Protein 2AAN (pdb70)

Secondary structure (DSSP, 8-state):
--EEEEEEB-TTSSSBS-SEEEE-TT-EEEEEEE---SS--B--EEESS-HHHHHHHHHHHHHH-GGGTT--S--TTEEEEPPPB-TT-EEEEEEE--SSEEEEEE--STTTTTTSEEEEEE-

Foldseek 3Di:
DEDEDEWEAPAPALEIPDQEAEEAAQHKYKYKYWYNAQADKWKKWWWADDVVVVVVQLVCLVVVDQVNQSGDPDCPTTQWIWRIAHGRGITITIGGHHHADKIKIAISDPPSPPVYIHIYGYD

GO terms:
  GO:0016491 oxidoreductase activity (F, IDA)
  GO:0009767 photosynthetic electron transport chain (P, IDA)

Organism: Chloroflexus aurantiacus (strain ATCC 29366 / DSM 635 / J-10-fl) (NCBI:txid324602)

Solvent-accessible surface area: 5737 Å² total; per-residue (Å²): 83,112,59,70,22,95,5,1,1,119,34,96,101,55,26,6,73,84,93,89,10,74,8,59,48,49,36,54,0,23,0,100,0,104,0,53,0,62,121,49,50,0,0,0,0,0,0,118,48,44,80,85,45,0,45,91,4,14,96,34,0,101,108,41,15,80,116,46,19,18,2,28,99,96,91,87,49,19,56,9,54,1,66,38,0,88,33,97,69,48,10,86,16,83,17,88,4,25,74,72,31,92,35,27,0,0,0,1,9,54,62,10,29,88,131,0,49,7,94,0,28,3,110

Nearest PDB structures (foldseek):
  2aan-assembly1_A  TM=1.008E+00  e=1.956E-26  Chloroflexus aurantiacus
  6l9s-assembly1_A  TM=9.529E-01  e=4.746E-15  Roseiflexus castenholzii DSM 13941
  1ov8-assembly1_A  TM=9.020E-01  e=4.615E-13  Chloroflexus aurantiacus
  6mjt-assembly2_B  TM=8.332E-01  e=9.157E-11  Pseudomonas aeruginosa PAO1
  4k9j-assembly1_A  TM=8.191E-01  e=1.761E-10  Pseudomonas aeruginosa PAO1

Radius of gyration: 13.11 Å; Cα contacts (8 Å, |Δi|>4): 320; chains: 1; bounding box: 34×23×29 Å

B-factor: mean 20.03, std 8.31, range [7.7, 61.83]

InterPro domains:
  IPR000923 Blue (type 1) copper domain [PF00127] (43-162)
  IPR008972 Cupredoxin [G3DSA:2.60.40.420] (40-162)
  IPR008972 Cupredoxin [SSF49503] (49-161)
  IPR028871 Blue (type 1) copper protein, binding site [PS00196] (139-156)
  IPR050845 Copper-binding electron transfer protein [PTHR38439] (4-162)

CATH classification: 2.60.40.420

Sequence (123 aa):
GPVTIEIGSKGEELAFDKTELTVSAGQTVTIRFKNNSAVQQHNWILVKGGEAEAANIANAGLSAGPAANYLPADKSNIIAESPLANGNETVEVTFTAPAAGTYLYICTVPGHYPLMQGKLVVN

Structure (mmCIF, N/CA/C/O backbone):
data_2AAN
#
_entry.id   2AAN
#
_cell.length_a   70.578
_cell.length_b   70.578
_cell.length_c   45.665
_cell.angle_alpha   90.00
_cell.angle_beta   90.00
_cell.angle_gamma   90.00
#
_symmetry.space_group_name_H-M   'P 41 21 2'
#
loop_
_entity.id
_entity.type
_entity.pdbx_description
1 polymer 'auracyanin A'
2 non-polymer 'COPPER (II) ION'
3 non-polymer 'SULFATE ION'
4 water water
#
loop_
_atom_site.group_PDB
_atom_site.id
_atom_site.type_symbol
_atom_site.label_atom_id
_atom_site.label_alt_id
_atom_site.label_comp_id
_atom_site.label_asym_id
_atom_site.label_entity_id
_atom_site.label_seq_id
_atom_site.pdbx_PDB_ins_code
_atom_site.Cartn_x
_atom_site.Cartn_y
_atom_site.Cartn_z
_atom_site.occupancy
_atom_site.B_iso_or_equiv
_atom_site.auth_seq_id
_atom_site.auth_comp_id
_atom_site.auth_asym_id
_atom_site.auth_atom_id
_atom_site.pdbx_PDB_model_num
ATOM 1 N N . GLY A 1 17 ? 32.014 47.031 -10.334 1.00 24.95 17 GLY A N 1
ATOM 2 C CA . GLY A 1 17 ? 31.721 48.396 -10.236 1.00 24.48 17 GLY A CA 1
ATOM 3 C C . GLY A 1 17 ? 30.331 48.665 -9.687 1.00 19.86 17 GLY A C 1
ATOM 4 O O . GLY A 1 17 ?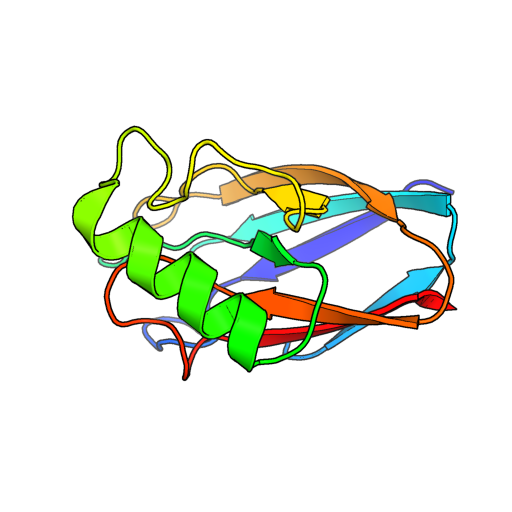 29.494 47.768 -9.623 1.00 20.25 17 GLY A O 1
ATOM 5 N N . PRO A 1 18 ? 30.069 49.903 -9.253 1.00 16.07 18 PRO A N 1
ATOM 6 C CA . PRO A 1 18 ? 28.771 50.123 -8.629 1.00 18.74 18 PRO A CA 1
ATOM 7 C C . PRO A 1 18 ? 27.569 49.867 -9.553 1.00 21.84 18 PRO A C 1
ATOM 8 O O . PRO A 1 18 ? 27.553 50.299 -10.720 1.00 18.21 18 PRO A O 1
ATOM 12 N N . VAL A 1 19 ? 26.567 49.191 -9.008 1.00 19.49 19 VAL A N 1
ATOM 13 C CA . VAL A 1 19 ? 25.346 48.869 -9.726 1.00 21.66 19 VAL A CA 1
ATOM 14 C C . VAL A 1 19 ? 24.112 49.189 -8.908 1.00 19.45 19 VAL A C 1
ATOM 15 O O . VAL A 1 19 ? 24.145 49.262 -7.668 1.00 17.13 19 VAL A O 1
ATOM 19 N N . THR A 1 20 ?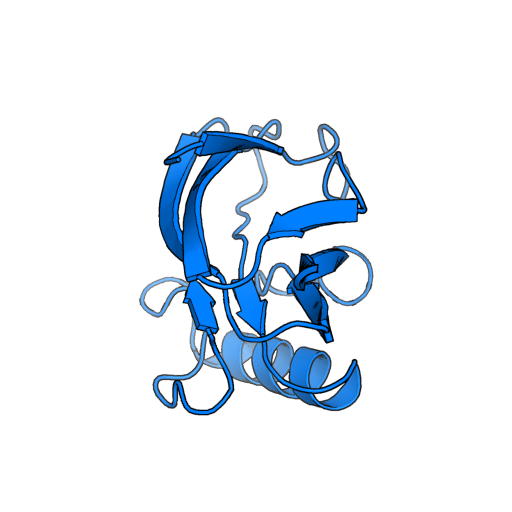 23.028 49.439 -9.610 1.00 15.52 20 THR A N 1
ATOM 20 C CA . THR A 1 20 ? 21.751 49.542 -8.973 1.00 15.65 20 THR A CA 1
ATOM 21 C C . THR A 1 20 ? 21.020 48.246 -9.296 1.00 20.56 20 THR A C 1
ATOM 22 O O . THR A 1 20 ? 21.062 47.757 -10.413 1.00 17.42 20 THR A O 1
ATOM 26 N N . ILE A 1 21 ? 20.353 47.697 -8.309 1.00 12.43 21 ILE A N 1
ATOM 27 C CA . ILE A 1 21 ? 19.450 46.583 -8.533 1.00 19.12 21 ILE A CA 1
ATOM 28 C C . ILE A 1 21 ? 18.037 47.088 -8.247 1.00 17.86 21 ILE A C 1
ATOM 29 O O . ILE A 1 21 ? 17.749 47.609 -7.163 1.00 21.84 21 ILE A O 1
ATOM 34 N N . GLU A 1 22 ? 17.167 46.957 -9.246 1.00 15.10 22 GLU A N 1
ATOM 35 C CA . GLU A 1 22 ? 15.775 47.374 -9.116 1.00 18.56 22 GLU A CA 1
ATOM 36 C C . GLU A 1 22 ? 14.999 46.230 -8.501 1.00 21.91 22 GLU A C 1
ATOM 37 O O . GLU A 1 22 ? 15.142 45.098 -8.909 1.00 16.35 22 GLU A O 1
ATOM 43 N N . ILE A 1 23 ? 14.170 46.524 -7.519 1.00 16.24 23 ILE A N 1
ATOM 44 C CA . ILE A 1 23 ? 13.281 45.496 -6.989 1.00 10.68 23 ILE A CA 1
ATOM 45 C C . ILE A 1 23 ? 12.050 46.180 -6.502 1.00 16.15 23 ILE A C 1
ATOM 46 O O . ILE A 1 23 ? 12.085 47.363 -6.185 1.00 16.09 23 ILE A O 1
ATOM 51 N N . GLY A 1 24 ? 10.942 45.450 -6.456 1.00 17.67 24 GLY A N 1
ATOM 52 C CA . GLY A 1 24 ? 9.722 46.068 -5.987 1.00 19.05 24 GLY A CA 1
ATOM 53 C C . GLY A 1 24 ? 8.848 45.059 -5.301 1.00 18.70 24 GLY A C 1
ATOM 54 O O . GLY A 1 24 ? 9.219 43.916 -5.141 1.00 16.86 24 GLY A O 1
ATOM 55 N N . SER A 1 25 ? 7.689 45.510 -4.869 1.00 14.10 25 SER A N 1
ATOM 56 C CA . SER A 1 25 ? 6.661 44.601 -4.419 1.00 9.79 25 SER A CA 1
ATOM 57 C C . SER A 1 25 ? 6.028 43.982 -5.681 1.00 12.61 25 SER A C 1
ATOM 58 O O . SER A 1 25 ? 5.968 44.588 -6.741 1.00 16.08 25 SER A O 1
ATOM 61 N N . LYS A 1 26 ? 5.525 42.776 -5.541 1.00 14.79 26 LYS A N 1
ATO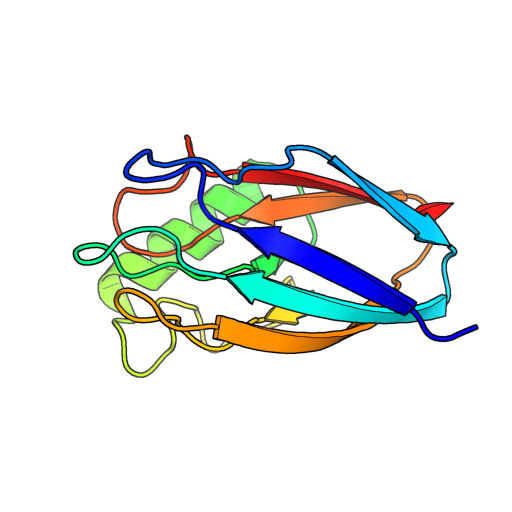M 62 C CA . LYS A 1 26 ? 4.793 42.136 -6.630 1.00 13.09 26 LYS A CA 1
ATOM 63 C C . LYS A 1 26 ? 3.383 42.702 -6.547 1.00 18.58 26 LYS A C 1
ATOM 64 O O . LYS A 1 26 ? 2.487 42.109 -5.969 1.00 16.63 26 LYS A O 1
ATOM 70 N N . GLY A 1 27 ? 3.213 43.909 -7.073 1.00 20.76 27 GLY A N 1
ATOM 71 C CA . GLY A 1 27 ? 1.905 44.599 -7.029 1.00 20.00 27 GLY A CA 1
ATOM 72 C C . GLY A 1 27 ? 1.377 44.714 -5.613 1.00 20.86 27 GLY A C 1
ATOM 73 O O . GLY A 1 27 ? 2.056 45.236 -4.727 1.00 16.17 27 GLY A O 1
ATOM 74 N N . GLU A 1 28 ? 0.178 44.201 -5.399 1.00 18.14 28 GLU A N 1
ATOM 75 C CA . GLU A 1 28 ? -0.478 44.262 -4.111 1.00 16.84 28 GLU A CA 1
ATOM 76 C C . GLU A 1 28 ? -0.166 43.059 -3.212 1.00 22.91 28 GLU A C 1
ATOM 77 O O . GLU A 1 28 ? -0.619 43.003 -2.078 1.00 18.71 28 GLU A O 1
ATOM 83 N N . GLU A 1 29 ? 0.645 42.126 -3.704 1.00 19.80 29 GLU A N 1
ATOM 84 C CA . GLU A 1 29 ? 0.936 40.894 -2.981 1.00 16.92 29 GLU A CA 1
ATOM 85 C C . GLU A 1 29 ? 2.001 41.125 -1.906 1.00 15.08 29 GLU A C 1
ATOM 86 O O . GLU A 1 29 ? 2.778 42.062 -1.986 1.00 13.05 29 GLU A O 1
ATOM 92 N N . LEU A 1 30 ? 2.059 40.190 -0.964 1.00 15.31 30 LEU A N 1
ATOM 93 C CA . LEU A 1 30 ? 3.044 40.165 0.083 1.00 17.56 30 LEU A CA 1
ATOM 94 C C . LEU A 1 30 ? 4.252 39.366 -0.454 1.00 21.98 30 LEU A C 1
ATOM 95 O O . LEU A 1 30 ? 4.513 38.246 -0.049 1.00 16.61 30 LEU A O 1
ATOM 100 N N . ALA A 1 31 ? 4.980 39.993 -1.369 1.00 18.75 31 ALA A N 1
ATOM 101 C CA . ALA A 1 31 ? 6.042 39.341 -2.130 1.00 14.37 31 ALA A CA 1
ATOM 102 C C . ALA A 1 31 ? 6.851 40.431 -2.751 1.00 17.45 31 ALA A C 1
ATOM 103 O O . ALA A 1 31 ? 6.295 41.472 -3.153 1.00 16.15 31 ALA A O 1
ATOM 105 N N . PHE A 1 32 ? 8.146 40.179 -2.851 1.00 15.41 32 PHE A N 1
ATOM 106 C CA . PHE A 1 32 ? 9.015 40.943 -3.730 1.00 13.95 32 PHE A CA 1
ATOM 107 C C . PHE A 1 32 ? 8.818 40.420 -5.136 1.00 12.84 32 PHE A C 1
ATOM 108 O O . PHE A 1 32 ? 8.564 39.225 -5.350 1.00 14.11 32 PHE A O 1
ATOM 116 N N . ASP A 1 33 ? 8.986 41.296 -6.103 1.00 12.72 33 ASP A N 1
ATOM 117 C CA . ASP A 1 33 ? 8.916 40.895 -7.517 1.00 17.14 33 ASP A CA 1
ATOM 118 C C . ASP A 1 33 ? 10.142 40.197 -8.069 1.00 17.10 33 ASP A C 1
ATOM 119 O O . ASP A 1 33 ? 10.145 39.817 -9.205 1.00 18.33 33 ASP A O 1
ATOM 124 N N . LYS A 1 34 ? 11.184 40.089 -7.256 1.00 14.90 34 LYS A N 1
ATOM 125 C CA . LYS A 1 34 ? 12.347 39.289 -7.529 1.00 15.24 34 LYS A CA 1
ATOM 126 C C . LYS A 1 34 ? 12.638 38.516 -6.232 1.00 13.16 34 LYS A C 1
ATOM 127 O O . LYS A 1 34 ? 12.716 39.101 -5.120 1.00 14.36 34 LYS A O 1
ATOM 133 N N . THR A 1 35 ? 12.819 37.213 -6.378 1.00 11.76 35 THR A N 1
ATOM 134 C CA . THR A 1 35 ? 13.087 36.350 -5.231 1.00 11.23 35 THR A CA 1
ATOM 135 C C . THR A 1 35 ? 14.537 35.942 -5.193 1.00 18.90 35 THR A C 1
ATOM 136 O O . THR A 1 35 ? 14.971 35.287 -4.243 1.00 14.08 35 THR A O 1
ATOM 140 N N . GLU A 1 36 ? 15.287 36.382 -6.181 1.00 14.05 36 GLU A N 1
ATOM 141 C CA . GLU A 1 36 ? 16.693 36.322 -6.025 1.00 17.35 36 GLU A CA 1
ATOM 142 C C . GLU A 1 36 ? 17.535 37.316 -6.792 1.00 20.61 36 GLU A C 1
ATOM 143 O O . GLU A 1 36 ? 17.219 37.696 -7.906 1.00 20.86 36 GLU A O 1
ATOM 149 N N . LEU A 1 37 ? 18.591 37.734 -6.121 1.00 14.34 37 LEU A N 1
ATOM 150 C CA . LEU A 1 37 ? 19.546 38.733 -6.610 1.00 16.48 37 LEU A CA 1
ATOM 151 C C . LEU A 1 37 ? 20.936 38.171 -6.479 1.00 19.36 37 LEU A C 1
ATOM 152 O O . LEU A 1 37 ? 21.204 37.440 -5.544 1.00 22.69 37 LEU A O 1
ATOM 157 N N . THR A 1 38 ? 21.797 38.459 -7.452 1.00 21.79 38 THR A N 1
ATOM 158 C CA . THR A 1 38 ? 23.164 37.998 -7.426 1.00 26.83 38 THR A CA 1
ATOM 159 C C . THR A 1 38 ? 24.065 39.194 -7.593 1.00 26.06 38 THR A C 1
ATOM 160 O O . THR A 1 38 ? 23.849 40.012 -8.479 1.00 24.71 38 THR A O 1
ATOM 164 N N . VAL A 1 39 ? 25.040 39.304 -6.695 1.00 19.66 39 VAL A N 1
ATOM 165 C CA . VAL A 1 39 ? 26.033 40.362 -6.746 1.00 22.94 39 VAL A CA 1
ATOM 166 C C . VAL A 1 39 ? 27.382 39.713 -6.456 1.00 22.91 39 VAL A C 1
ATOM 167 O O . VAL A 1 39 ? 27.435 38.517 -6.137 1.00 16.15 39 VAL A O 1
ATOM 171 N N . SER A 1 40 ? 28.449 40.505 -6.547 1.00 20.56 40 SER A N 1
ATOM 172 C CA . SER A 1 40 ? 29.815 40.061 -6.187 1.00 24.38 40 SER A CA 1
ATOM 173 C C . SER A 1 40 ? 30.170 40.578 -4.813 1.00 21.44 40 SER A C 1
ATOM 174 O O . SER A 1 40 ? 29.755 41.663 -4.443 1.00 20.42 40 SER A O 1
ATOM 177 N N . ALA A 1 41 ? 30.967 39.824 -4.066 1.00 20.38 41 ALA A N 1
ATOM 178 C CA . ALA A 1 41 ? 31.397 40.261 -2.753 1.00 20.36 41 ALA A CA 1
ATOM 179 C C . ALA A 1 41 ? 32.150 41.617 -2.842 1.00 22.72 41 ALA A C 1
ATOM 180 O O . ALA A 1 41 ? 32.940 41.833 -3.744 1.00 21.82 41 ALA A O 1
ATOM 182 N N . GLY A 1 42 ? 31.872 42.528 -1.929 1.00 19.61 42 GLY A N 1
ATOM 183 C CA . GLY A 1 42 ? 32.562 43.820 -1.880 1.00 19.16 42 GLY A CA 1
ATOM 184 C C . GLY A 1 42 ? 32.014 44.843 -2.874 1.00 24.92 42 GLY A C 1
ATOM 185 O O . GLY A 1 42 ? 32.368 46.022 -2.812 1.00 23.45 42 GLY A O 1
ATOM 186 N N . GLN A 1 43 ? 31.176 44.401 -3.808 1.00 20.01 43 GLN A N 1
ATOM 187 C CA . GLN A 1 43 ? 30.590 45.289 -4.801 1.00 21.10 43 GLN A CA 1
ATOM 188 C C . GLN A 1 43 ? 29.673 46.311 -4.131 1.00 23.98 43 GLN A C 1
ATOM 189 O O . GLN A 1 43 ? 28.936 45.956 -3.202 1.00 21.37 43 GLN A O 1
ATOM 195 N N . THR A 1 44 ? 29.707 47.559 -4.624 1.00 18.96 44 THR A N 1
ATOM 196 C CA . THR A 1 44 ? 28.763 48.599 -4.208 1.00 22.60 44 THR A CA 1
ATOM 197 C C . THR A 1 44 ? 27.432 48.373 -4.931 1.00 22.55 44 THR A C 1
ATOM 198 O O . THR A 1 44 ? 27.359 48.444 -6.176 1.00 18.65 44 THR A O 1
ATOM 202 N N . VAL A 1 45 ? 26.408 48.081 -4.126 1.00 17.66 45 VAL A N 1
ATOM 203 C CA . VAL A 1 45 ? 25.052 47.762 -4.562 1.00 22.05 45 VAL A CA 1
ATOM 204 C C . VAL A 1 45 ? 24.098 48.829 -4.030 1.00 13.85 45 VAL A C 1
ATOM 205 O O . VAL A 1 45 ? 24.090 49.111 -2.827 1.00 15.45 45 VAL A O 1
ATOM 209 N N . THR A 1 46 ? 23.365 49.476 -4.934 1.00 12.92 46 THR A N 1
ATOM 210 C CA . THR A 1 46 ? 22.251 50.323 -4.569 1.00 16.13 46 THR A CA 1
ATOM 211 C C . THR A 1 46 ? 20.979 49.512 -4.878 1.00 20.94 46 THR A C 1
ATOM 212 O O . THR A 1 46 ? 20.734 49.133 -6.013 1.00 16.05 46 THR A O 1
ATOM 216 N N . ILE A 1 47 ? 20.217 49.202 -3.848 1.00 14.31 47 ILE A N 1
ATOM 217 C CA . ILE A 1 47 ? 18.875 48.643 -4.019 1.00 11.50 47 ILE A CA 1
ATOM 218 C C . ILE A 1 47 ? 17.888 49.796 -4.131 1.00 12.53 47 ILE A C 1
ATOM 219 O O . ILE A 1 47 ? 17.839 50.680 -3.275 1.00 19.22 47 ILE A O 1
ATOM 224 N N . ARG A 1 48 ? 17.201 49.833 -5.249 1.00 14.15 48 ARG A N 1
ATOM 225 C CA . ARG A 1 48 ? 16.148 50.780 -5.483 1.00 18.05 48 ARG A CA 1
ATOM 226 C C . ARG A 1 48 ? 14.837 50.001 -5.407 1.00 19.34 48 ARG A C 1
ATOM 227 O O . ARG A 1 48 ? 14.475 49.263 -6.311 1.00 14.74 48 ARG A O 1
ATOM 235 N N . PHE A 1 49 ? 14.155 50.150 -4.284 1.00 13.82 49 PHE A N 1
ATOM 236 C CA . PHE A 1 49 ? 12.974 49.389 -3.974 1.00 15.58 49 PHE A CA 1
ATOM 237 C C . PHE A 1 49 ? 11.761 50.222 -4.255 1.00 16.65 49 PHE A C 1
ATOM 238 O O . PHE A 1 49 ? 11.582 51.282 -3.687 1.00 17.13 49 PHE A O 1
ATOM 246 N N . LYS A 1 50 ? 10.959 49.731 -5.176 1.00 12.32 50 LYS A N 1
ATOM 247 C CA . LYS A 1 50 ? 9.779 50.420 -5.617 1.00 16.69 50 LYS A CA 1
ATOM 248 C C . LYS A 1 50 ? 8.564 49.734 -5.013 1.00 20.28 50 LYS A C 1
ATOM 249 O O . LYS A 1 50 ? 8.285 48.545 -5.270 1.00 15.25 50 LYS A O 1
ATOM 255 N N . ASN A 1 51 ? 7.840 50.479 -4.196 1.00 19.56 51 ASN A N 1
ATOM 256 C CA . ASN A 1 51 ? 6.575 49.984 -3.679 1.00 14.56 51 ASN A CA 1
ATOM 257 C C . ASN A 1 51 ? 5.511 50.114 -4.740 1.00 15.71 51 ASN A C 1
ATOM 258 O O . ASN A 1 51 ? 5.067 51.209 -5.050 1.00 18.77 51 ASN A O 1
ATOM 263 N N . ASN A 1 52 ? 5.073 48.990 -5.283 1.00 15.97 52 ASN A N 1
ATOM 264 C CA . ASN A 1 52 ? 4.045 48.977 -6.326 1.00 13.20 52 ASN A CA 1
ATOM 265 C C . ASN A 1 52 ? 2.629 48.858 -5.785 1.00 23.22 52 ASN A C 1
ATOM 266 O O . ASN A 1 52 ? 1.694 48.620 -6.536 1.00 18.20 52 ASN A O 1
ATOM 271 N N . SER A 1 53 ? 2.479 48.974 -4.476 1.00 12.40 53 SER A N 1
ATOM 272 C CA . SER A 1 53 ? 1.152 49.028 -3.862 1.00 17.96 53 SER A CA 1
ATOM 273 C C . SER A 1 53 ? 0.895 50.454 -3.390 1.00 17.10 53 SER A C 1
ATOM 274 O O . SER A 1 53 ? 1.816 51.159 -2.946 1.00 15.66 53 SER A O 1
ATOM 277 N N . ALA A 1 54 ? -0.369 50.844 -3.457 1.00 16.28 54 ALA A N 1
ATOM 278 C CA . ALA A 1 54 ? -0.823 52.143 -2.999 1.00 16.50 54 ALA A CA 1
ATOM 279 C C . ALA A 1 54 ? -1.201 52.056 -1.526 1.00 15.01 54 ALA A C 1
ATOM 280 O O . ALA A 1 54 ? -1.371 53.065 -0.879 1.00 15.98 54 ALA A O 1
ATOM 282 N N . VAL A 1 55 ? -1.301 50.836 -0.983 1.00 17.85 55 VAL A N 1
ATOM 283 C CA . VAL A 1 55 ? -1.943 50.631 0.327 1.00 15.65 55 VAL A CA 1
ATOM 284 C C . VAL A 1 55 ? -1.149 49.760 1.320 1.00 12.97 55 VAL A C 1
ATOM 285 O O . VAL A 1 55 ? -1.653 49.368 2.377 1.00 11.53 55 VAL A O 1
ATOM 289 N N . GLN A 1 56 ? 0.103 49.486 0.997 1.00 13.19 56 GLN A N 1
ATOM 290 C CA . GLN A 1 56 ? 0.943 48.717 1.863 1.00 12.33 56 GLN A CA 1
ATOM 291 C C . GLN A 1 56 ? 2.125 49.608 2.093 1.00 16.54 56 GLN A C 1
ATOM 292 O O . GLN A 1 56 ? 2.423 50.468 1.241 1.00 17.20 56 GLN A O 1
ATOM 298 N N . GLN A 1 57 ? 2.735 49.438 3.263 1.00 14.29 57 GLN A N 1
ATOM 299 C CA . GLN A 1 57 ? 4.115 49.846 3.478 1.00 18.27 57 GLN A CA 1
ATOM 300 C C . GLN A 1 57 ? 4.959 48.604 3.324 1.00 16.50 57 GLN A C 1
ATOM 301 O O . GLN A 1 57 ? 4.498 47.527 3.604 1.00 11.59 57 GLN A O 1
ATOM 307 N N . HIS A 1 58 ? 6.193 48.777 2.879 1.00 13.48 58 HIS A N 1
ATOM 308 C CA . HIS A 1 58 ? 7.157 47.692 2.785 1.00 14.40 58 HIS A CA 1
ATOM 309 C C . HIS A 1 58 ? 8.553 48.227 3.082 1.00 9.54 58 HIS A C 1
ATOM 310 O O . HIS A 1 58 ? 8.861 49.393 2.821 1.00 11.68 58 HIS A O 1
ATOM 317 N N . ASN A 1 59 ? 9.428 47.308 3.447 1.00 13.20 59 ASN A N 1
ATOM 318 C CA . ASN A 1 59 ? 10.857 47.589 3.415 1.00 13.76 59 ASN A CA 1
ATOM 319 C C . ASN A 1 59 ? 11.627 46.413 2.833 1.00 16.63 59 ASN A C 1
ATOM 320 O O . ASN A 1 59 ? 11.039 45.392 2.457 1.00 12.55 59 ASN A O 1
ATOM 325 N N . TRP A 1 60 ? 12.929 46.607 2.696 1.00 13.72 60 TRP A N 1
ATOM 326 C CA . TRP A 1 60 ? 13.864 45.580 2.171 1.00 7.70 60 TRP A CA 1
ATOM 327 C C . TRP A 1 60 ? 15.017 45.580 3.125 1.00 14.27 60 TRP A C 1
ATOM 328 O O . TRP A 1 60 ? 15.738 46.562 3.185 1.00 11.88 60 TRP A O 1
ATOM 339 N N . ILE A 1 61 ? 15.126 44.501 3.894 1.00 13.24 61 ILE A N 1
ATOM 340 C CA . ILE A 1 61 ? 16.132 44.368 4.926 1.00 14.58 61 ILE A CA 1
ATOM 341 C C . ILE A 1 61 ? 16.981 43.126 4.645 1.00 16.57 61 ILE A C 1
ATOM 342 O O . ILE A 1 61 ? 16.463 42.009 4.555 1.00 14.95 61 ILE A O 1
ATOM 347 N N . LEU A 1 62 ? 18.284 43.330 4.549 1.00 13.32 62 LEU A N 1
ATOM 348 C CA . LEU A 1 62 ? 19.231 42.254 4.329 1.00 13.63 62 LEU A CA 1
ATOM 349 C C . LEU A 1 62 ? 19.789 41.781 5.627 1.00 17.04 62 LEU A C 1
ATOM 350 O O . LEU A 1 62 ? 20.401 42.555 6.361 1.00 16.34 62 LEU A O 1
ATOM 355 N N . VAL A 1 63 ? 19.594 40.514 5.924 1.00 11.30 63 VAL A N 1
ATOM 356 C CA . VAL A 1 63 ? 19.955 40.048 7.241 1.00 11.35 63 VAL A CA 1
ATOM 357 C C . VAL A 1 63 ? 21.014 38.988 7.180 1.00 12.23 63 VAL A C 1
ATOM 358 O O . VAL A 1 63 ? 21.258 38.383 6.129 1.00 18.36 63 VAL A O 1
ATOM 362 N N . LYS A 1 64 ? 21.605 38.764 8.353 1.00 13.55 64 LYS A N 1
ATOM 363 C CA . LYS A 1 64 ? 22.614 37.769 8.601 1.00 22.35 64 LYS A CA 1
ATOM 364 C C . LYS A 1 64 ? 21.907 36.651 9.368 1.00 25.94 64 LYS A C 1
ATOM 365 O O . LYS A 1 64 ? 21.173 36.912 10.316 1.00 36.87 64 LYS A O 1
ATOM 371 N N . GLY A 1 65 ? 22.085 35.412 8.941 1.00 25.26 65 GLY A N 1
ATOM 372 C CA . GLY A 1 65 ? 21.542 34.269 9.681 1.00 21.77 65 GLY A CA 1
ATOM 373 C C . GLY A 1 65 ? 20.438 33.634 8.875 1.00 24.14 65 GLY A C 1
ATOM 374 O O . GLY A 1 65 ? 20.100 34.089 7.778 1.00 26.24 65 GLY A O 1
ATOM 375 N N . GLY A 1 66 ? 19.828 32.608 9.418 1.00 20.69 66 GLY A N 1
ATOM 376 C CA . GLY A 1 66 ? 18.837 31.887 8.634 1.00 24.05 66 GLY A CA 1
ATOM 377 C C . GLY A 1 66 ? 17.464 32.474 8.797 1.00 17.89 66 GLY A C 1
ATOM 378 O O . GLY A 1 66 ? 17.294 33.604 9.248 1.00 13.58 66 GLY A O 1
ATOM 379 N N . GLU A 1 67 ? 16.473 31.661 8.475 1.00 12.63 67 GLU A N 1
ATOM 380 C CA . GLU A 1 67 ? 15.098 32.017 8.630 1.00 16.11 67 GLU A CA 1
ATOM 381 C C . GLU A 1 67 ? 14.763 32.272 10.087 1.00 20.71 67 GLU A C 1
ATOM 382 O O . GLU A 1 67 ? 13.927 33.094 10.387 1.00 19.23 67 GLU A O 1
ATOM 388 N N . ALA A 1 68 ? 15.371 31.535 11.010 1.00 24.88 68 ALA A N 1
ATOM 389 C CA . ALA A 1 68 ? 15.164 31.823 12.443 1.00 18.77 68 ALA A CA 1
ATOM 390 C C . ALA A 1 68 ? 15.591 33.255 12.838 1.00 17.51 68 ALA A C 1
ATOM 391 O O . ALA A 1 68 ? 14.903 33.963 13.602 1.00 21.18 68 ALA A O 1
ATOM 393 N N . GLU A 1 69 ? 16.712 33.720 12.308 1.00 18.84 69 GLU A N 1
ATOM 394 C CA . GLU A 1 69 ? 17.133 35.065 12.643 1.00 18.96 69 GLU A CA 1
ATOM 395 C C . GLU A 1 69 ? 16.160 36.066 11.983 1.00 19.82 69 GLU A C 1
ATOM 396 O O . GLU A 1 69 ? 15.787 37.055 12.601 1.00 18.75 69 GLU A O 1
ATOM 402 N N . ALA A 1 70 ? 15.721 35.776 10.751 1.00 15.34 70 ALA A N 1
ATOM 403 C CA . ALA A 1 70 ? 14.712 36.601 10.047 1.00 11.84 70 ALA A CA 1
ATOM 404 C C . ALA A 1 70 ? 13.417 36.718 10.858 1.00 15.37 70 ALA A C 1
ATOM 405 O O . ALA A 1 70 ? 12.849 37.813 11.025 1.00 12.97 70 ALA A O 1
ATOM 407 N N . ALA A 1 71 ? 12.933 35.588 11.349 1.00 13.71 71 ALA A N 1
ATOM 408 C CA . ALA A 1 71 ? 11.685 35.599 12.095 1.00 18.67 71 ALA A CA 1
ATOM 409 C C . ALA A 1 71 ? 11.817 36.404 13.391 1.00 19.80 71 ALA A C 1
ATOM 410 O O . ALA A 1 71 ? 10.904 37.160 13.782 1.00 20.32 71 ALA A O 1
ATOM 412 N N . ASN A 1 72 ? 12.951 36.238 14.057 1.00 20.18 72 ASN A N 1
ATOM 413 C CA . ASN A 1 72 ? 13.262 37.015 15.257 1.00 23.61 72 ASN A CA 1
ATOM 414 C C . ASN A 1 72 ? 13.259 38.531 14.993 1.00 19.43 72 ASN A C 1
ATOM 415 O O . ASN A 1 72 ? 12.685 39.296 15.767 1.00 16.97 72 ASN A O 1
ATOM 420 N N . ILE A 1 73 ? 13.911 38.954 13.912 1.00 20.53 73 ILE A N 1
ATOM 421 C CA . ILE A 1 73 ? 13.971 40.354 13.554 1.00 13.48 73 ILE A CA 1
ATOM 422 C C . ILE A 1 73 ? 12.578 40.884 13.226 1.00 19.19 73 ILE A C 1
ATOM 423 O O . ILE A 1 73 ? 12.105 41.865 13.830 1.00 20.07 73 ILE A O 1
ATOM 428 N N . ALA A 1 74 ? 11.884 40.226 12.317 1.00 17.21 74 ALA A N 1
ATOM 429 C CA . ALA A 1 74 ? 10.481 40.621 12.048 1.00 16.08 74 ALA A CA 1
ATOM 430 C C . ALA A 1 74 ? 9.636 40.654 13.324 1.00 17.69 74 ALA A C 1
ATOM 431 O O . ALA A 1 74 ? 8.853 41.587 13.549 1.00 14.61 74 ALA A O 1
ATOM 433 N N . ASN A 1 75 ? 9.791 39.662 14.187 1.00 17.18 75 ASN A N 1
ATOM 434 C CA . ASN A 1 75 ? 8.965 39.650 15.395 1.00 21.15 75 ASN A CA 1
ATOM 435 C C . ASN A 1 75 ? 9.247 40.860 16.299 1.00 15.04 75 ASN A C 1
ATOM 436 O O . ASN A 1 75 ? 8.313 41.444 16.875 1.00 20.17 75 ASN A O 1
ATOM 441 N N . ALA A 1 76 ? 10.526 41.237 16.407 1.00 21.65 76 ALA A N 1
ATOM 442 C CA . ALA A 1 76 ? 10.937 42.417 17.160 1.00 18.61 76 ALA A CA 1
ATOM 443 C C . ALA A 1 76 ? 10.301 43.663 16.562 1.00 16.57 76 ALA A C 1
ATOM 444 O O . ALA A 1 76 ? 9.870 44.566 17.281 1.00 14.16 76 ALA A O 1
ATOM 446 N N . GLY A 1 77 ? 10.181 43.692 15.241 1.00 16.24 77 GLY A N 1
ATOM 447 C CA . GLY A 1 77 ? 9.612 44.830 14.561 1.00 18.93 77 GLY A CA 1
ATOM 448 C C . GLY A 1 77 ? 8.161 45.089 14.924 1.00 19.95 77 GLY A C 1
ATOM 449 O O . GLY A 1 77 ? 7.683 46.206 14.826 1.00 20.52 77 GLY A O 1
ATOM 450 N N . LEU A 1 78 ? 7.439 44.056 15.328 1.00 11.37 78 LEU A N 1
ATOM 451 C CA . LEU A 1 78 ? 6.015 44.241 15.704 1.00 11.60 78 LEU A CA 1
ATOM 452 C C . LEU A 1 78 ? 5.815 45.240 16.821 1.00 20.30 78 LEU A C 1
ATOM 453 O O . LEU A 1 78 ? 4.771 45.913 16.898 1.00 18.11 78 LEU A O 1
ATOM 458 N N . SER A 1 79 ? 6.782 45.310 17.721 1.00 13.26 79 SER A N 1
ATOM 459 C CA . SER A 1 79 ? 6.627 46.179 18.857 1.00 17.89 79 SER A CA 1
ATOM 460 C C . SER A 1 79 ? 7.584 47.355 18.724 1.00 17.69 79 SER A C 1
ATOM 461 O O . SER A 1 79 ? 7.488 48.335 19.463 1.00 19.50 79 SER A O 1
ATOM 464 N N . ALA A 1 80 ? 8.493 47.283 17.760 1.00 15.14 80 ALA A N 1
ATOM 465 C CA . ALA A 1 80 ? 9.350 48.439 17.422 1.00 17.35 80 ALA A CA 1
ATOM 466 C C . ALA A 1 80 ? 8.571 49.581 16.762 1.00 20.92 80 ALA A C 1
ATOM 467 O O . ALA A 1 80 ? 8.802 50.748 17.060 1.00 16.03 80 ALA A O 1
ATOM 469 N N . GLY A 1 81 ? 7.686 49.240 15.822 1.00 19.67 81 GLY A N 1
ATOM 470 C CA . GLY A 1 81 ? 6.820 50.213 15.172 1.00 12.33 81 GLY A CA 1
ATOM 471 C C . GLY A 1 81 ? 7.458 50.984 14.039 1.00 16.53 81 GLY A C 1
ATOM 472 O O . GLY A 1 81 ? 8.637 50.815 13.778 1.00 16.66 81 GLY A O 1
ATOM 473 N N . PRO A 1 82 ? 6.671 51.836 13.350 1.00 15.88 82 PRO A N 1
ATOM 474 C CA . PRO A 1 82 ? 7.125 52.417 12.079 1.00 18.56 82 PRO A CA 1
ATOM 475 C C . PRO A 1 82 ? 8.289 53.418 12.180 1.00 23.06 82 PRO A C 1
ATOM 476 O O . PRO A 1 82 ? 9.143 53.469 11.279 1.00 21.65 82 PRO A O 1
ATOM 480 N N . ALA A 1 83 ? 8.366 54.170 13.270 1.00 21.91 83 ALA A N 1
ATOM 481 C CA . ALA A 1 83 ? 9.428 55.151 13.394 1.00 27.46 83 ALA A CA 1
ATOM 482 C C . ALA A 1 83 ? 10.821 54.494 13.507 1.00 25.25 83 ALA A C 1
ATOM 483 O O . ALA A 1 83 ? 11.815 55.139 13.217 1.00 33.08 83 ALA A O 1
ATOM 485 N N . ALA A 1 84 ? 10.869 53.219 13.904 1.00 19.42 84 ALA A N 1
ATOM 486 C CA . ALA A 1 84 ? 12.085 52.404 13.943 1.00 17.07 84 ALA A CA 1
ATOM 487 C C . ALA A 1 84 ? 12.147 51.440 12.768 1.00 15.17 84 ALA A C 1
ATOM 488 O O . ALA A 1 84 ? 12.858 50.429 12.829 1.00 16.17 84 ALA A O 1
ATOM 490 N N . ASN A 1 85 ? 11.367 51.725 11.725 1.00 17.06 85 ASN A N 1
ATOM 491 C CA . ASN A 1 85 ? 11.335 50.904 10.521 1.00 18.45 85 ASN A CA 1
ATOM 492 C C . ASN A 1 85 ? 10.943 49.476 10.867 1.00 17.20 85 ASN A C 1
ATOM 493 O O . ASN A 1 85 ? 11.385 48.550 10.218 1.00 17.76 85 ASN A O 1
ATOM 498 N N . TYR A 1 86 ? 10.097 49.293 11.884 1.00 12.43 86 TYR A N 1
ATOM 499 C CA . TYR A 1 86 ? 9.721 47.948 12.328 1.00 13.36 86 TYR A CA 1
ATOM 500 C C . TYR A 1 86 ? 10.964 47.089 12.451 1.00 16.89 86 TYR A C 1
ATOM 501 O O . TYR A 1 86 ? 10.989 45.948 11.993 1.00 10.70 86 TYR A O 1
ATOM 510 N N . LEU A 1 87 ? 11.994 47.638 13.084 1.00 16.53 87 LEU A N 1
ATOM 511 C CA . LEU A 1 87 ? 13.248 46.901 13.273 1.00 14.30 87 LEU A CA 1
ATOM 512 C C . LEU A 1 87 ? 13.805 47.115 14.660 1.00 15.74 87 LEU A C 1
ATOM 513 O O . LEU A 1 87 ? 13.532 48.130 15.292 1.00 13.80 87 LEU A O 1
ATOM 518 N N . PRO A 1 88 ? 14.588 46.146 15.141 1.00 14.63 88 PRO A N 1
ATOM 519 C CA . PRO A 1 88 ? 15.323 46.352 16.392 1.00 16.21 88 PRO A CA 1
ATOM 520 C C . PRO A 1 88 ? 16.487 47.322 16.232 1.00 16.55 88 PRO A C 1
ATOM 521 O O . PRO A 1 88 ? 17.116 47.402 15.157 1.00 15.97 88 PRO A O 1
ATOM 525 N N . ALA A 1 89 ? 16.771 48.033 17.320 1.00 15.31 89 ALA A N 1
ATOM 526 C CA . ALA A 1 89 ? 17.899 48.969 17.392 1.00 13.13 89 ALA A CA 1
ATOM 527 C C . ALA A 1 89 ? 19.249 48.208 17.388 1.00 15.48 89 ALA A C 1
ATOM 528 O O . ALA A 1 89 ? 20.270 48.746 16.997 1.00 13.89 89 ALA A O 1
ATOM 530 N N . ASP A 1 90 ? 19.217 46.942 17.787 1.00 11.69 90 ASP A N 1
ATOM 531 C CA . ASP A 1 90 ? 20.358 46.045 17.644 1.00 11.43 90 ASP A CA 1
ATOM 532 C C . ASP A 1 90 ? 20.504 45.637 16.172 1.00 19.05 90 ASP A C 1
ATOM 533 O O . ASP A 1 90 ? 19.619 44.979 15.556 1.00 14.83 90 ASP A O 1
ATOM 538 N N . LYS A 1 91 ? 21.628 46.057 15.602 1.00 12.83 91 LYS A N 1
ATOM 539 C CA . LYS A 1 91 ? 21.927 45.819 14.164 1.00 13.67 91 LYS A CA 1
ATOM 540 C C . LYS A 1 91 ? 22.979 44.729 13.952 1.00 14.73 91 LYS A C 1
ATOM 541 O O . LYS A 1 91 ? 23.558 44.614 12.867 1.00 14.38 91 LYS A O 1
ATOM 547 N N . SER A 1 92 ? 23.213 43.891 14.962 1.00 17.21 92 SER A N 1
ATOM 548 C CA . SER A 1 92 ? 24.226 42.840 14.861 1.00 19.26 92 SER A CA 1
ATOM 549 C C . SER A 1 92 ? 23.986 41.908 13.658 1.00 15.35 92 SER A C 1
ATOM 550 O O . SER A 1 92 ? 24.913 41.492 13.002 1.00 15.65 92 SER A O 1
ATOM 553 N N . ASN A 1 93 ? 22.739 41.623 13.347 1.00 14.80 93 ASN A N 1
ATOM 554 C CA . ASN A 1 93 ? 22.416 40.710 12.257 1.00 14.83 93 ASN A CA 1
ATOM 555 C C . ASN A 1 93 ? 21.685 41.384 11.087 1.00 17.08 93 ASN A C 1
ATOM 556 O O . ASN A 1 93 ? 20.996 40.728 10.320 1.00 19.46 93 ASN A O 1
ATOM 561 N N . ILE A 1 94 ? 21.829 42.691 10.977 1.00 13.45 94 ILE A N 1
ATOM 562 C CA . ILE A 1 94 ? 21.279 43.460 9.896 1.00 9.91 94 ILE A CA 1
ATOM 563 C C . ILE A 1 94 ? 22.465 44.028 9.138 1.00 12.23 94 ILE A C 1
ATOM 564 O O . ILE A 1 94 ? 23.308 44.769 9.700 1.00 13.91 94 ILE A O 1
ATOM 569 N N . ILE A 1 95 ? 22.526 43.699 7.851 1.00 11.26 95 ILE A N 1
ATOM 570 C CA . ILE A 1 95 ? 23.597 44.159 6.979 1.00 11.74 95 ILE A CA 1
ATOM 571 C C . ILE A 1 95 ? 23.251 45.487 6.336 1.00 16.15 95 ILE A C 1
ATOM 572 O O . ILE A 1 95 ? 24.113 46.385 6.204 1.00 15.60 95 ILE A O 1
ATOM 577 N N . ALA A 1 96 ? 22.009 45.603 5.887 1.00 11.83 96 ALA A N 1
ATOM 578 C CA . ALA A 1 96 ? 21.553 46.835 5.255 1.00 14.43 96 ALA A CA 1
ATOM 579 C C . ALA A 1 96 ? 20.045 46.958 5.415 1.00 17.80 96 ALA A C 1
ATOM 580 O O . ALA A 1 96 ? 19.355 45.927 5.520 1.00 16.10 96 ALA A O 1
ATOM 582 N N . GLU A 1 97 ? 19.562 48.210 5.493 1.00 17.63 97 GLU A N 1
ATOM 583 C CA . GLU A 1 97 ? 18.143 48.501 5.632 1.00 12.39 97 GLU A CA 1
ATOM 584 C C . GLU A 1 97 ? 17.694 49.556 4.653 1.00 15.59 97 GLU A C 1
ATOM 585 O O . GLU A 1 97 ? 18.202 50.683 4.674 1.00 16.18 97 GLU A O 1
ATOM 591 N N . SER A 1 98 ? 16.693 49.224 3.846 1.00 13.40 98 SER A N 1
ATOM 592 C CA . SER A 1 98 ? 16.006 50.257 3.089 1.00 13.44 98 SER A CA 1
ATOM 593 C C . SER A 1 98 ? 15.231 51.152 4.072 1.00 12.35 98 SER A C 1
ATOM 594 O O . SER A 1 98 ? 14.786 50.711 5.128 1.00 13.92 98 SER A O 1
ATOM 597 N N . PRO A 1 99 ? 15.070 52.424 3.719 1.00 19.94 99 PRO A N 1
ATOM 598 C CA . PRO A 1 99 ? 14.069 53.199 4.402 1.00 17.12 99 PRO A CA 1
ATOM 599 C C . PRO A 1 99 ? 12.712 52.502 4.236 1.00 21.59 99 PRO A C 1
ATOM 600 O O . PRO A 1 99 ? 12.545 51.671 3.342 1.00 19.91 99 PRO A O 1
ATOM 604 N N . LEU A 1 100 ? 11.751 52.868 5.074 1.00 15.37 100 LEU A N 1
ATOM 605 C CA . LEU A 1 100 ? 10.412 52.363 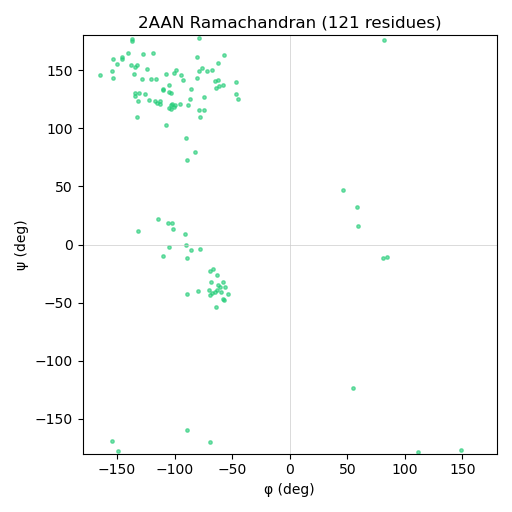4.985 1.00 16.13 100 LEU A CA 1
ATOM 606 C C . LEU A 1 100 ? 9.694 52.994 3.823 1.00 18.03 100 LEU A C 1
ATOM 607 O O . LEU A 1 100 ? 9.624 54.201 3.723 1.00 16.87 100 LEU A O 1
ATOM 612 N N . ALA A 1 101 ? 9.123 52.182 2.949 1.00 12.54 101 ALA A N 1
ATOM 613 C CA . ALA A 1 101 ? 8.481 52.740 1.772 1.00 19.66 101 ALA A CA 1
ATOM 614 C C . ALA A 1 101 ? 6.970 52.742 1.955 1.00 20.50 101 ALA A C 1
ATOM 615 O O . ALA A 1 101 ? 6.354 51.712 2.154 1.00 15.25 101 ALA A O 1
ATOM 617 N N . ASN A 1 102 ? 6.381 53.932 1.906 1.00 15.13 102 ASN A N 1
ATOM 618 C CA . ASN A 1 102 ? 4.936 54.084 1.918 1.00 16.61 102 ASN A CA 1
ATOM 619 C C . ASN A 1 102 ? 4.351 53.803 0.565 1.00 18.94 102 ASN A C 1
ATOM 620 O O . ASN A 1 102 ? 5.082 53.515 -0.392 1.00 20.78 102 ASN A O 1
ATOM 625 N N . GLY A 1 103 ? 3.026 53.869 0.475 1.00 19.51 103 GLY A N 1
ATOM 626 C CA . GLY A 1 103 ? 2.320 53.617 -0.788 1.00 17.88 103 GLY A CA 1
ATOM 627 C C . GLY A 1 103 ? 2.917 54.342 -1.993 1.00 23.19 103 GLY A C 1
ATOM 628 O O . GLY A 1 103 ? 3.182 55.539 -1.929 1.00 19.82 103 GLY A O 1
ATOM 629 N N . ASN A 1 104 ? 3.163 53.597 -3.073 1.00 18.92 104 ASN A N 1
ATOM 630 C CA . ASN A 1 104 ? 3.704 54.123 -4.325 1.00 23.47 104 ASN A CA 1
ATOM 631 C C . ASN A 1 104 ? 5.073 54.802 -4.215 1.00 21.51 104 ASN A C 1
ATOM 632 O O . ASN A 1 104 ? 5.493 55.462 -5.130 1.00 22.15 104 ASN A O 1
ATOM 637 N N . GLU A 1 105 ? 5.794 54.583 -3.125 1.00 17.70 105 GLU A N 1
ATOM 638 C CA . GLU A 1 105 ? 7.064 55.250 -2.895 1.00 18.45 105 GLU A CA 1
ATOM 639 C C . GLU A 1 105 ? 8.241 54.402 -3.355 1.00 21.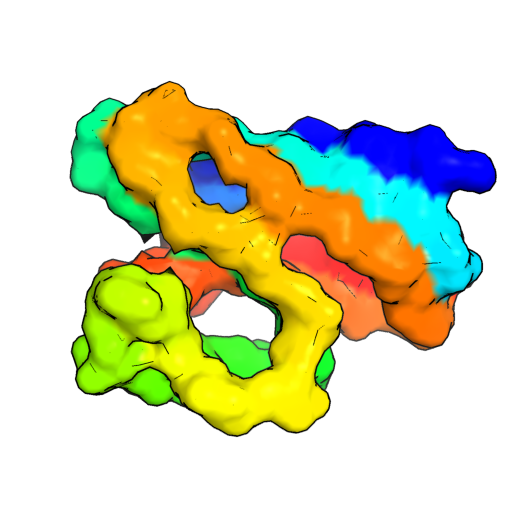66 105 GLU A C 1
ATOM 640 O O . GLU A 1 105 ? 8.222 53.188 -3.239 1.00 18.81 105 GLU A O 1
ATOM 646 N N . THR A 1 106 ? 9.279 55.057 -3.856 1.00 16.51 106 THR A N 1
ATOM 647 C CA . THR A 1 106 ? 10.550 54.385 -4.138 1.00 14.73 106 THR A CA 1
ATOM 648 C C . THR A 1 106 ? 11.591 54.847 -3.162 1.00 17.68 106 THR A C 1
ATOM 649 O O . THR A 1 106 ? 11.771 56.030 -2.967 1.00 20.49 106 THR A O 1
ATOM 653 N N . VAL A 1 107 ? 12.317 53.898 -2.592 1.00 14.07 107 VAL A N 1
ATOM 654 C CA . VAL A 1 107 ? 13.356 54.176 -1.639 1.00 14.27 107 VAL A CA 1
ATOM 655 C C . VAL A 1 107 ? 14.635 53.485 -2.091 1.00 19.14 107 VAL A C 1
ATOM 656 O O . VAL A 1 107 ? 14.622 52.603 -2.944 1.00 20.08 107 VAL A O 1
ATOM 660 N N . GLU A 1 108 ? 15.756 53.902 -1.527 1.00 15.89 108 GLU A N 1
ATOM 661 C CA . GLU A 1 108 ? 17.046 53.314 -1.900 1.00 14.71 108 GLU A CA 1
ATOM 662 C C . GLU A 1 108 ? 17.866 53.030 -0.695 1.00 15.64 108 GLU A C 1
ATOM 663 O O . GLU A 1 108 ? 17.848 53.769 0.279 1.00 20.36 108 GLU A O 1
ATOM 669 N N . VAL A 1 109 ? 18.636 51.970 -0.791 1.00 14.41 109 VAL A N 1
ATO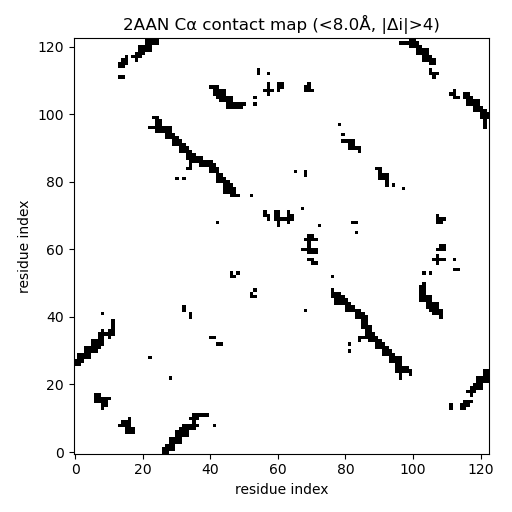M 670 C CA . VAL A 1 109 ? 19.743 51.736 0.141 1.00 12.40 109 VAL A CA 1
ATOM 671 C C . VAL A 1 109 ? 20.991 51.315 -0.617 1.00 18.91 109 VAL A C 1
ATOM 672 O O . VAL A 1 109 ? 20.929 50.418 -1.432 1.00 19.25 109 VAL A O 1
ATOM 676 N N . THR A 1 110 ? 22.116 51.998 -0.368 1.00 14.15 110 THR A N 1
ATOM 677 C CA . THR A 1 110 ? 23.409 51.614 -0.932 1.00 13.57 110 THR A CA 1
ATOM 678 C C . THR A 1 110 ? 24.240 50.916 0.137 1.00 20.28 110 THR A C 1
ATOM 679 O O . THR A 1 110 ? 24.351 51.411 1.273 1.00 14.85 110 THR A O 1
ATOM 683 N N . PHE A 1 111 ? 24.802 49.755 -0.202 1.00 14.05 111 PHE A N 1
ATOM 684 C CA . PHE A 1 111 ? 25.648 49.018 0.740 1.00 12.16 111 PHE A CA 1
ATOM 685 C C . PHE A 1 111 ? 26.777 48.311 -0.007 1.00 14.61 111 PHE A C 1
ATOM 686 O O . PHE A 1 111 ? 26.750 48.182 -1.213 1.00 17.70 111 PHE A O 1
ATOM 694 N N . THR A 1 112 ? 27.805 47.951 0.736 1.00 16.48 112 THR A N 1
ATOM 695 C CA . THR A 1 112 ? 28.879 47.122 0.236 1.00 14.55 112 THR A CA 1
ATOM 696 C C . THR A 1 112 ? 28.463 45.675 0.430 1.00 20.14 112 THR A C 1
ATOM 697 O O . THR A 1 112 ? 28.156 45.254 1.545 1.00 15.20 112 THR A O 1
ATOM 701 N N . ALA A 1 113 ? 28.487 44.894 -0.640 1.00 20.00 113 ALA A N 1
ATOM 702 C CA . ALA A 1 113 ? 28.010 43.515 -0.538 1.00 13.79 113 ALA A CA 1
ATOM 703 C C . ALA A 1 113 ? 28.878 42.769 0.433 1.00 18.88 113 ALA A C 1
ATOM 704 O O . ALA A 1 113 ? 30.103 42.976 0.437 1.00 20.52 113 ALA A O 1
ATOM 706 N N . PRO A 1 114 ? 28.280 41.892 1.252 1.00 20.87 114 PRO A N 1
ATOM 707 C CA . PRO A 1 114 ? 29.045 41.142 2.245 1.00 20.69 114 PRO A CA 1
ATOM 708 C C . PRO A 1 114 ? 29.978 40.087 1.633 1.00 21.36 114 PRO A C 1
ATOM 709 O O . PRO A 1 114 ? 30.155 40.031 0.428 1.00 20.81 114 PRO A O 1
ATOM 713 N N . ALA A 1 115 ? 30.556 39.233 2.467 1.00 25.99 115 ALA A N 1
ATOM 714 C CA . ALA A 1 115 ? 31.382 38.123 1.977 1.00 26.36 115 ALA A CA 1
ATOM 715 C C . ALA A 1 115 ? 30.570 37.164 1.114 1.00 29.14 115 ALA A C 1
ATOM 716 O O . ALA A 1 115 ? 29.348 37.109 1.244 1.00 19.21 115 ALA A O 1
ATOM 718 N N . ALA A 1 116 ? 31.249 36.421 0.232 1.00 24.75 116 ALA A N 1
ATOM 719 C CA . ALA A 1 116 ? 30.601 35.365 -0.553 1.00 25.06 116 ALA A CA 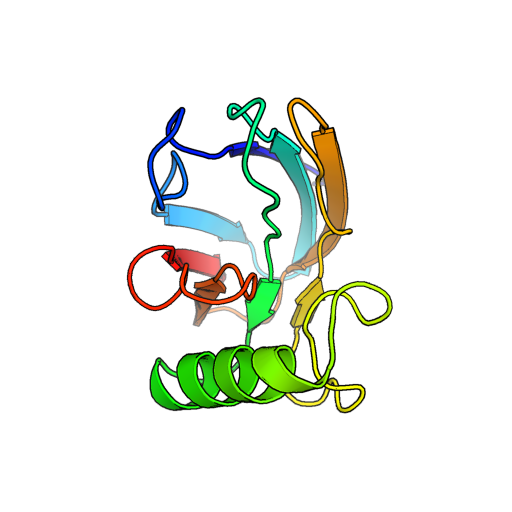1
ATOM 720 C C . ALA A 1 116 ? 29.720 34.468 0.310 1.00 21.44 116 ALA A C 1
ATOM 721 O O . ALA A 1 116 ? 30.079 34.112 1.434 1.00 20.71 116 ALA A O 1
ATOM 723 N N . GLY A 1 117 ? 28.567 34.098 -0.235 1.00 22.55 117 GLY A N 1
A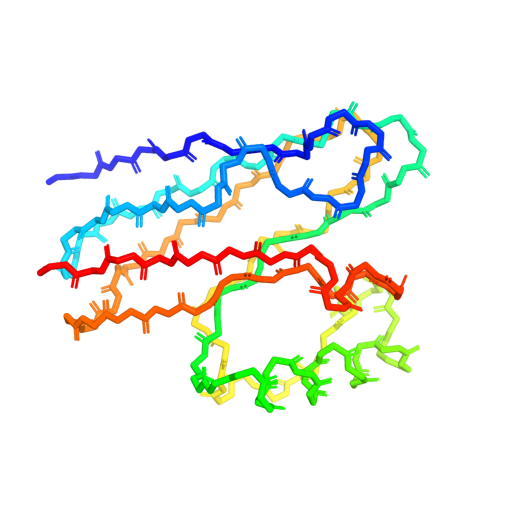TOM 724 C CA . GLY A 1 117 ? 27.527 33.407 0.527 1.00 27.58 117 GLY A CA 1
ATOM 725 C C . GLY A 1 117 ? 26.120 33.731 0.031 1.00 22.71 117 GLY A C 1
ATOM 726 O O . GLY A 1 117 ? 25.941 34.422 -0.972 1.00 26.62 117 GLY A O 1
ATOM 727 N N . THR A 1 118 ? 25.118 33.200 0.714 1.00 21.54 118 THR A N 1
ATOM 728 C CA . THR A 1 118 ? 23.732 33.549 0.423 1.00 21.61 118 THR A CA 1
ATOM 729 C C . THR A 1 118 ? 23.115 34.154 1.669 1.00 19.60 118 THR A C 1
ATOM 730 O O . THR A 1 118 ? 23.424 33.761 2.787 1.00 17.49 118 THR A O 1
ATOM 734 N N . TYR A 1 119 ? 22.274 35.154 1.466 1.00 14.59 119 TYR A N 1
ATOM 735 C CA . TYR A 1 119 ? 21.707 35.932 2.561 1.00 18.12 119 TYR A CA 1
ATOM 736 C C . TYR A 1 119 ? 20.232 36.073 2.295 1.00 15.64 119 TYR A C 1
ATOM 737 O O . TYR A 1 119 ? 19.806 36.041 1.165 1.00 23.90 119 TYR A O 1
ATOM 746 N N . LEU A 1 120 ? 19.450 36.225 3.336 1.00 11.57 120 LEU A N 1
ATOM 747 C CA . LEU A 1 120 ? 18.015 36.470 3.154 1.00 13.66 120 LEU A CA 1
ATOM 748 C C . LEU A 1 120 ? 17.756 37.948 3.145 1.00 11.10 120 LEU A C 1
ATOM 749 O O . LEU A 1 120 ? 18.404 38.692 3.878 1.00 15.78 120 LEU A O 1
ATOM 754 N N . TYR A 1 121 ? 16.833 38.375 2.285 1.00 11.99 121 TYR A N 1
ATOM 755 C CA . TYR A 1 121 ? 16.234 39.671 2.434 1.00 11.34 121 TYR A CA 1
ATOM 756 C C . TYR A 1 121 ? 14.767 39.468 2.710 1.00 15.39 121 TYR A C 1
ATOM 757 O O . TYR A 1 121 ? 14.188 38.509 2.230 1.00 13.92 121 TYR A O 1
ATOM 766 N N . ILE A 1 122 ? 14.238 40.319 3.593 1.00 12.97 122 ILE A N 1
ATOM 767 C CA . ILE A 1 122 ? 12.893 40.210 4.124 1.00 13.06 122 ILE A CA 1
ATOM 768 C C . ILE A 1 122 ? 12.277 41.598 4.237 1.00 16.15 122 ILE A C 1
ATOM 769 O O . ILE A 1 122 ? 12.958 42.620 4.153 1.00 13.87 122 ILE A O 1
ATOM 774 N N . CYS A 1 123 ? 10.962 41.617 4.401 1.00 14.97 123 CYS A N 1
ATOM 775 C CA . CYS A 1 123 ? 10.275 42.849 4.796 1.00 13.27 123 CYS A CA 1
ATOM 776 C C . CYS A 1 123 ? 9.803 42.643 6.220 1.00 12.19 123 CYS A C 1
ATOM 777 O O . CYS A 1 123 ? 9.225 41.608 6.503 1.00 13.02 123 CYS A O 1
ATOM 780 N N . THR A 1 124 ? 10.015 43.615 7.093 1.00 13.42 124 THR A N 1
ATOM 781 C CA . THR A 1 124 ? 9.586 43.502 8.492 1.00 11.06 124 THR A CA 1
ATOM 782 C C . THR A 1 124 ? 8.295 44.263 8.825 1.00 11.33 124 THR A C 1
ATOM 783 O O . THR A 1 124 ? 7.941 44.403 9.984 1.00 12.64 124 THR A O 1
ATOM 787 N N . VAL A 1 125 ? 7.558 44.713 7.823 1.00 11.53 125 VAL A N 1
ATOM 788 C CA . VAL A 1 125 ? 6.254 45.305 8.085 1.00 9.84 125 VAL A CA 1
ATOM 789 C C . VAL A 1 125 ? 5.357 44.185 8.692 1.00 12.78 125 VAL A C 1
ATOM 790 O O . VAL A 1 125 ? 5.399 43.049 8.230 1.00 11.91 125 VAL A O 1
ATOM 794 N N . PRO A 1 126 ? 4.614 44.496 9.773 1.00 10.34 126 PRO A N 1
ATOM 795 C CA . PRO A 1 126 ? 3.849 43.483 10.474 1.00 10.38 126 PRO A CA 1
ATOM 796 C C . PRO A 1 126 ? 3.078 42.553 9.547 1.00 12.26 126 PRO A C 1
ATOM 797 O O . PRO A 1 126 ? 2.295 43.009 8.733 1.00 10.97 126 PRO A O 1
ATOM 801 N N . GLY A 1 127 ? 3.300 41.252 9.704 1.00 11.94 127 GLY A N 1
ATOM 802 C CA . GLY A 1 127 ? 2.574 40.253 8.927 1.00 15.79 127 GLY A CA 1
ATOM 803 C C . GLY A 1 127 ? 3.119 39.910 7.545 1.00 13.00 127 GLY A C 1
ATOM 804 O O . GLY A 1 127 ? 2.650 38.948 6.916 1.00 15.00 127 GLY A O 1
ATOM 805 N N . HIS A 1 128 ? 4.080 40.661 7.020 1.00 14.07 128 HIS A N 1
ATOM 806 C CA . HIS A 1 128 ? 4.538 40.382 5.621 1.00 12.91 128 HIS A CA 1
ATOM 807 C C . HIS A 1 128 ? 5.506 39.221 5.521 1.00 13.82 128 HIS A C 1
ATOM 808 O O . HIS A 1 128 ? 5.430 38.434 4.580 1.00 14.13 128 HIS A O 1
ATOM 815 N N . TYR A 1 129 ? 6.418 39.129 6.486 1.00 13.93 129 TYR A N 1
ATOM 816 C CA . TYR A 1 129 ? 7.256 37.943 6.667 1.00 12.55 129 TYR A CA 1
ATOM 817 C C . TYR A 1 129 ? 6.385 36.961 7.418 1.00 15.16 129 TYR A C 1
ATOM 818 O O . TYR A 1 129 ? 5.654 37.379 8.333 1.00 14.81 129 TYR A O 1
ATOM 827 N N . PRO A 1 130 ? 6.482 35.656 7.115 1.00 15.11 130 PRO A N 1
ATOM 828 C CA . PRO A 1 130 ? 7.443 34.915 6.281 1.00 12.48 130 PRO A CA 1
ATOM 829 C C . PRO A 1 130 ? 7.163 34.840 4.799 1.00 10.78 130 PRO A C 1
ATOM 830 O O . PRO A 1 130 ? 8.010 34.374 4.066 1.00 12.96 130 PRO A O 1
ATOM 834 N N . LEU A 1 131 ? 6.039 35.347 4.307 1.00 13.89 131 LEU A N 1
ATOM 835 C CA . LEU A 1 131 ? 5.845 35.266 2.870 1.00 10.73 131 LEU A CA 1
ATOM 836 C C . LEU A 1 131 ? 6.817 36.147 2.104 1.00 15.86 131 LEU A C 1
ATOM 837 O O . LEU A 1 131 ? 7.314 35.780 1.048 1.00 15.32 131 LEU A O 1
ATOM 842 N N . MET A 1 132 ? 7.047 37.346 2.608 1.00 13.08 132 MET A N 1
ATOM 843 C CA . MET A 1 132 ? 7.765 38.327 1.833 1.00 13.05 132 MET A CA 1
ATOM 844 C C . MET A 1 132 ? 9.252 38.177 2.131 1.00 13.52 132 MET A C 1
ATOM 845 O O . MET A 1 132 ? 9.821 38.771 3.068 1.00 9.64 132 MET A O 1
ATOM 850 N N . GLN A 1 133 ? 9.889 37.359 1.316 1.00 12.21 133 GLN A N 1
ATOM 851 C CA . GLN A 1 133 ? 11.306 37.095 1.461 1.00 13.03 133 GLN A CA 1
ATOM 852 C C . GLN A 1 133 ? 11.939 36.699 0.138 1.00 11.53 133 GLN A C 1
ATOM 853 O O . GLN A 1 133 ? 11.266 36.260 -0.803 1.00 13.82 133 GLN A O 1
ATOM 859 N N . GLY A 1 134 ? 13.247 36.861 0.090 1.00 13.36 134 GLY A N 1
ATOM 860 C CA . GLY A 1 134 ? 14.029 36.416 -1.025 1.00 14.98 134 GLY A CA 1
ATOM 861 C C . GLY A 1 134 ? 15.457 36.134 -0.601 1.00 14.96 134 GLY A C 1
ATOM 862 O O . GLY A 1 134 ? 15.772 36.106 0.598 1.00 14.08 134 GLY A O 1
ATOM 863 N N . LYS A 1 135 ? 16.303 35.934 -1.603 1.00 12.61 135 LYS A N 1
ATOM 864 C CA . LYS A 1 135 ? 17.673 35.489 -1.404 1.00 15.22 135 LYS A CA 1
ATOM 865 C C . LYS A 1 135 ? 18.668 36.365 -2.186 1.00 14.50 135 LYS A C 1
ATOM 866 O O . LYS A 1 135 ? 18.469 36.594 -3.360 1.00 13.94 135 LYS A O 1
ATOM 872 N N . LEU A 1 136 ? 19.714 36.838 -1.512 1.00 16.14 136 LEU A N 1
ATOM 873 C CA . LEU A 1 136 ? 20.820 37.547 -2.152 1.00 10.26 136 LEU A CA 1
ATOM 874 C C . LEU A 1 136 ? 21.993 36.551 -2.275 1.00 17.32 136 LEU A C 1
ATOM 875 O O . LEU A 1 136 ? 22.461 36.030 -1.277 1.00 19.38 136 LEU A O 1
ATOM 880 N N . VAL A 1 137 ? 22.438 36.306 -3.502 1.00 17.28 137 VAL A N 1
ATOM 881 C CA . VAL A 1 137 ? 23.603 35.459 -3.768 1.00 18.80 137 VAL A CA 1
ATOM 882 C C . VAL A 1 137 ? 24.806 36.349 -4.006 1.00 14.57 137 VAL A C 1
ATOM 883 O O . VAL A 1 137 ? 24.802 37.176 -4.925 1.00 20.99 137 VAL A O 1
ATOM 887 N N . VAL A 1 138 ? 25.826 36.183 -3.180 1.00 18.65 138 VAL A N 1
ATOM 888 C CA . VAL A 1 138 ? 27.055 36.957 -3.316 1.00 17.69 138 VAL A CA 1
ATOM 889 C C . VAL A 1 138 ? 28.153 35.983 -3.716 1.00 21.26 138 VAL A C 1
ATOM 890 O O . VAL A 1 138 ? 28.398 34.998 -2.995 1.00 21.73 138 VAL A O 1
ATOM 894 N N . ASN A 1 139 ? 28.770 36.232 -4.870 1.00 31.20 139 ASN A N 1
ATOM 895 C CA . ASN A 1 139 ? 29.822 35.361 -5.415 1.00 37.66 139 ASN A CA 1
ATOM 896 C C . ASN A 1 139 ? 31.221 35.848 -5.062 1.00 36.51 139 ASN A C 1
ATOM 897 O O . ASN A 1 139 ? 31.480 37.057 -5.044 1.00 43.18 139 ASN A O 1
#